Protein AF-A0A2C1LQI7-F1 (afdb_monomer)

Organism: Bacillus cereus (NCBI:txid1396)

Solvent-accessible surface area (backbone atoms only — not comparable to full-atom values): 6821 Å² total; per-residue (Å²): 114,69,50,38,28,40,48,36,84,95,34,72,63,40,55,51,52,53,47,37,61,75,61,16,59,82,35,47,70,59,47,30,55,77,68,70,37,65,94,43,54,77,37,33,42,43,37,26,47,48,85,76,90,47,59,40,34,38,38,41,26,42,48,93,83,64,83,73,87,78,54,97,53,47,45,80,51,52,72,68,57,48,49,75,69,38,54,47,32,35,30,44,35,80,55,35,85,60,56,69,52,43,74,75,36,35,46,78,42,86,67,54,94,35,32,24,37,33,35,54,64,129

Sequence (122 aa):
MYKIYHVEKGSNVEAIVNRLINEGFRYIPLFEEEMGIVDFCIDLEVISDGIIDPNLFLIMKFVSGQKCYQNKNLKEITAEQLKNSVQKGYSVSCAGSKRMLQSIGYNINNFNEYLNEIELVS

Radius of gyration: 13.11 Å; Cα contacts (8 Å, |Δi|>4): 218; chains: 1; bounding box: 33×32×29 Å

Secondary structure (DSSP, 8-state):
-EEEEEEPTTSHHHHHHHHHHHHGGGGHHHHHHHTT-TTTEEEEEEEES-SSS--EEEEEEE-TT------TTEEEE-HHHHHHH-SEEEEETTTS-SHHHHHHTEEEEE-SSSEEEEEE--

Mean predicted aligned error: 3.66 Å

Foldseek 3Di:
DKWKWWFAPPDPLVVLLVCCLVVFPVCLVVSCVVLVNVVWWPFKKWWFLEDPPTTIMMITDTDPPPPDRDDPRIDTDDLVVVCVSHQKTKIFPPRGPCVVLVVSAWDWACDDPTITIIHHDD

Structure (mmCIF, N/CA/C/O backbone):
data_AF-A0A2C1LQI7-F1
#
_entry.id   AF-A0A2C1LQI7-F1
#
loop_
_atom_site.group_PDB
_atom_site.id
_atom_site.type_symbol
_atom_site.label_atom_id
_atom_site.label_alt_id
_atom_site.label_comp_id
_atom_site.label_asym_id
_atom_site.label_entity_id
_atom_site.label_seq_id
_atom_site.pdbx_PDB_ins_code
_atom_site.Cartn_x
_atom_site.Cartn_y
_atom_site.Cartn_z
_atom_site.occupancy
_atom_site.B_iso_or_equiv
_atom_site.auth_seq_id
_atom_site.auth_comp_id
_atom_site.auth_asym_id
_atom_site.auth_atom_id
_atom_site.pdbx_PDB_model_num
ATOM 1 N N . MET A 1 1 ? -16.636 -2.175 -2.010 1.00 78.25 1 MET A N 1
ATOM 2 C CA . MET A 1 1 ? -15.969 -2.318 -0.701 1.00 78.25 1 MET A CA 1
ATOM 3 C C . MET A 1 1 ? -14.503 -2.589 -0.983 1.00 78.25 1 MET A C 1
ATOM 5 O O . MET A 1 1 ? -14.245 -3.371 -1.892 1.00 78.25 1 MET A O 1
ATOM 9 N N . TYR A 1 2 ? -13.584 -1.896 -0.316 1.00 89.19 2 TYR A N 1
ATOM 10 C CA . TYR A 1 2 ? -12.148 -2.171 -0.419 1.00 89.19 2 TYR A CA 1
ATOM 11 C C . TYR A 1 2 ? -11.684 -2.983 0.792 1.00 89.19 2 TYR A C 1
ATOM 13 O O . TYR A 1 2 ? -12.397 -3.056 1.795 1.00 89.19 2 TYR A O 1
ATOM 21 N N . LYS A 1 3 ? -10.502 -3.583 0.685 1.00 92.25 3 LYS A N 1
ATOM 22 C CA . LYS A 1 3 ? -9.776 -4.222 1.782 1.00 92.25 3 LYS A CA 1
ATOM 23 C C . LYS A 1 3 ? -8.400 -3.590 1.914 1.00 92.25 3 LYS A C 1
ATOM 25 O O . LYS A 1 3 ? -7.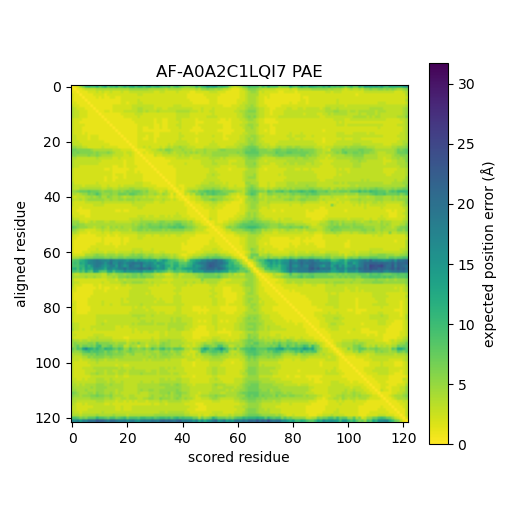830 -3.168 0.911 1.00 92.25 3 LYS A O 1
ATOM 30 N N . ILE A 1 4 ? -7.895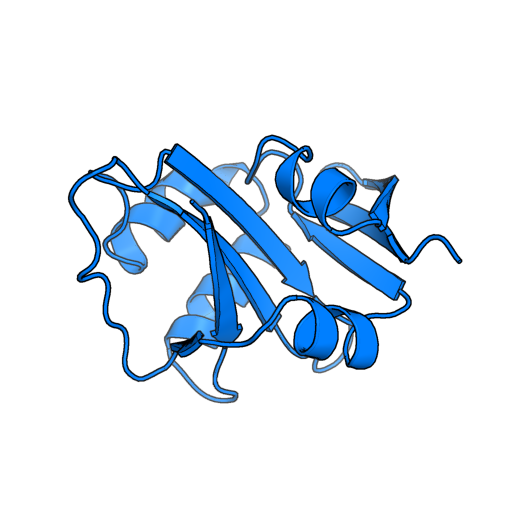 -3.527 3.140 1.00 95.12 4 ILE A N 1
ATOM 31 C CA . ILE A 1 4 ? -6.566 -3.002 3.447 1.00 95.12 4 ILE A CA 1
ATOM 32 C C . ILE A 1 4 ? -5.714 -4.168 3.923 1.00 95.12 4 ILE A C 1
ATOM 34 O O . ILE A 1 4 ? -6.152 -4.953 4.763 1.00 95.12 4 ILE A O 1
ATOM 38 N N . TYR A 1 5 ? -4.506 -4.275 3.393 1.00 96.81 5 TYR A N 1
ATOM 39 C CA . TYR A 1 5 ? -3.562 -5.321 3.735 1.00 96.81 5 TYR A CA 1
ATOM 40 C C . TYR A 1 5 ? -2.245 -4.717 4.191 1.00 96.81 5 TYR A C 1
ATOM 42 O O . TYR A 1 5 ? -1.749 -3.778 3.577 1.00 96.81 5 TYR A O 1
ATOM 50 N N . HIS A 1 6 ? -1.668 -5.298 5.234 1.00 97.75 6 HIS A N 1
ATOM 51 C CA . HIS A 1 6 ? -0.262 -5.149 5.573 1.00 97.75 6 HIS A CA 1
ATOM 52 C C . HIS A 1 6 ? 0.535 -6.276 4.911 1.00 97.75 6 HIS A C 1
ATOM 54 O O . HIS A 1 6 ? 0.118 -7.440 4.953 1.00 97.75 6 HIS A O 1
ATOM 60 N N . VAL A 1 7 ? 1.663 -5.931 4.300 1.00 98.00 7 VAL A N 1
ATOM 61 C CA . VAL A 1 7 ? 2.556 -6.879 3.629 1.00 98.00 7 VAL A CA 1
ATOM 62 C C . VAL A 1 7 ? 3.530 -7.472 4.643 1.00 98.00 7 VAL A C 1
ATOM 64 O O . VAL A 1 7 ? 4.137 -6.760 5.439 1.00 98.00 7 VAL A O 1
ATOM 67 N N . GLU A 1 8 ? 3.686 -8.791 4.630 1.00 97.56 8 GLU A N 1
ATOM 68 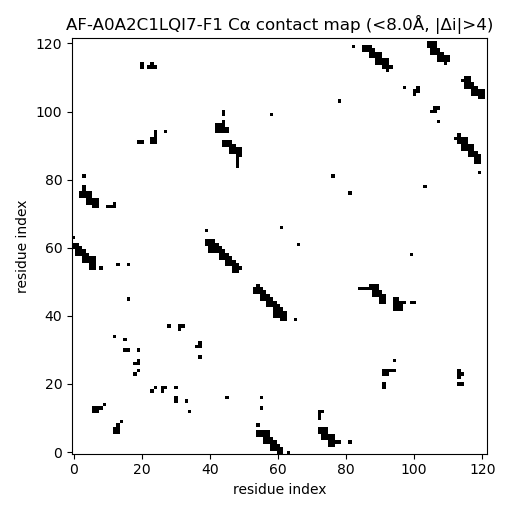C CA . GLU A 1 8 ? 4.641 -9.478 5.495 1.00 97.56 8 GLU A CA 1
ATOM 69 C C . GLU A 1 8 ? 6.093 -9.185 5.076 1.00 97.56 8 GLU A C 1
ATOM 71 O O . GLU A 1 8 ? 6.471 -9.402 3.921 1.00 97.56 8 GLU A O 1
ATOM 76 N N . LYS A 1 9 ? 6.913 -8.736 6.033 1.00 95.56 9 LYS A N 1
ATOM 77 C CA . LYS A 1 9 ? 8.358 -8.521 5.867 1.00 95.56 9 LYS A CA 1
ATOM 78 C C . LYS A 1 9 ? 9.086 -9.822 5.507 1.00 95.56 9 LYS A C 1
ATOM 80 O O . LYS A 1 9 ? 8.778 -10.887 6.036 1.00 95.56 9 LYS A O 1
ATOM 85 N N . GLY A 1 10 ? 10.077 -9.734 4.631 1.00 95.75 10 GLY A N 1
ATOM 86 C CA . GLY A 1 10 ? 10.859 -10.848 4.097 1.00 95.75 10 GLY A CA 1
ATOM 87 C C . GLY A 1 10 ? 10.107 -11.734 3.098 1.00 95.75 10 GLY A C 1
ATOM 88 O O . GLY A 1 10 ? 10.632 -12.774 2.697 1.00 95.75 10 GLY A O 1
ATOM 89 N N . SER A 1 11 ? 8.881 -11.375 2.707 1.00 96.88 11 SER A N 1
ATOM 90 C CA . SER A 1 11 ? 8.072 -12.185 1.795 1.00 96.88 11 SER A CA 1
ATOM 91 C C . SER A 1 11 ? 8.353 -11.881 0.321 1.00 96.88 11 SER A C 1
ATOM 93 O O . SER A 1 11 ? 8.843 -10.813 -0.043 1.00 96.88 11 SER A O 1
ATOM 95 N N . ASN A 1 12 ? 7.960 -12.801 -0.566 1.00 95.38 12 ASN A N 1
ATOM 96 C CA . ASN A 1 12 ? 7.986 -12.533 -2.007 1.00 95.38 12 ASN A CA 1
ATOM 97 C C . ASN A 1 12 ? 7.078 -11.346 -2.386 1.00 95.38 12 ASN A C 1
ATOM 99 O O . ASN A 1 12 ? 7.398 -10.583 -3.290 1.00 95.38 12 ASN A O 1
ATOM 103 N N . VAL A 1 13 ? 5.964 -11.159 -1.668 1.00 96.44 13 VAL A N 1
ATOM 104 C CA . VAL A 1 13 ? 5.061 -10.023 -1.895 1.00 96.44 13 VAL A CA 1
ATOM 105 C C . VAL A 1 13 ? 5.752 -8.702 -1.569 1.00 96.44 13 VAL A C 1
ATOM 107 O O . VAL A 1 13 ? 5.607 -7.748 -2.324 1.00 96.44 13 VAL A O 1
ATOM 110 N N . GLU A 1 14 ? 6.553 -8.640 -0.504 1.00 97.31 14 GLU A N 1
ATOM 111 C CA . GLU A 1 14 ? 7.356 -7.448 -0.212 1.00 97.31 14 GLU A CA 1
ATOM 112 C C . GLU A 1 14 ? 8.320 -7.126 -1.362 1.00 97.31 14 GLU A C 1
ATOM 114 O O . GLU A 1 14 ? 8.412 -5.972 -1.776 1.00 97.31 14 GLU A O 1
ATOM 119 N N . ALA A 1 15 ? 8.998 -8.132 -1.925 1.00 96.06 15 ALA A N 1
ATOM 120 C CA . ALA A 1 15 ? 9.894 -7.932 -3.065 1.00 96.06 15 ALA A CA 1
ATOM 121 C C . ALA A 1 15 ? 9.154 -7.374 -4.297 1.00 96.06 15 ALA A C 1
ATOM 123 O O . ALA A 1 15 ? 9.630 -6.422 -4.919 1.00 96.06 15 ALA A O 1
ATOM 124 N N . ILE A 1 16 ? 7.968 -7.911 -4.603 1.00 96.31 16 ILE A N 1
ATOM 125 C CA . ILE A 1 16 ? 7.099 -7.450 -5.699 1.00 96.31 16 ILE A CA 1
ATOM 126 C C . ILE A 1 16 ? 6.652 -5.994 -5.477 1.00 96.31 16 ILE A C 1
ATOM 128 O O . ILE A 1 16 ? 6.753 -5.160 -6.379 1.00 96.31 16 ILE A O 1
ATOM 132 N N . VAL A 1 17 ? 6.207 -5.651 -4.264 1.00 95.81 17 VAL A N 1
ATOM 133 C CA . VAL A 1 17 ? 5.759 -4.287 -3.929 1.00 95.81 17 VAL A CA 1
ATOM 134 C C . VAL A 1 17 ? 6.922 -3.293 -3.969 1.00 95.81 17 VAL A C 1
ATOM 136 O O . VAL A 1 17 ? 6.784 -2.210 -4.535 1.00 95.81 17 VAL A O 1
ATOM 139 N N . ASN A 1 18 ? 8.091 -3.658 -3.439 1.00 94.50 18 ASN A N 1
ATOM 140 C CA . ASN A 1 18 ? 9.290 -2.821 -3.517 1.00 94.50 18 ASN A CA 1
ATOM 141 C C . ASN A 1 18 ? 9.710 -2.562 -4.964 1.00 94.50 18 ASN A C 1
ATOM 143 O O . ASN A 1 18 ? 10.142 -1.460 -5.304 1.00 94.50 18 ASN A O 1
ATOM 147 N N . ARG A 1 19 ? 9.564 -3.559 -5.839 1.00 93.88 19 ARG A N 1
ATOM 148 C CA . ARG A 1 19 ? 9.836 -3.391 -7.263 1.00 93.88 19 ARG A CA 1
ATOM 149 C C . ARG A 1 19 ? 8.875 -2.395 -7.908 1.00 93.88 19 ARG A C 1
ATOM 151 O O . ARG A 1 19 ? 9.343 -1.502 -8.605 1.00 93.88 19 ARG A O 1
ATOM 158 N N . LEU A 1 20 ? 7.580 -2.463 -7.593 1.00 93.94 20 LEU A N 1
ATOM 159 C CA . LEU A 1 20 ? 6.602 -1.464 -8.037 1.00 93.94 20 LEU A CA 1
ATOM 160 C C . LEU A 1 20 ? 6.948 -0.048 -7.545 1.00 93.94 20 LEU A C 1
ATOM 162 O O . LEU A 1 20 ? 6.845 0.904 -8.312 1.00 93.94 20 LEU A O 1
ATOM 166 N N . ILE A 1 21 ? 7.381 0.106 -6.292 1.00 91.50 21 ILE A N 1
ATOM 167 C CA . ILE A 1 21 ? 7.783 1.410 -5.737 1.00 91.50 21 ILE A CA 1
ATOM 168 C C . ILE A 1 21 ? 8.995 1.987 -6.487 1.00 91.50 21 ILE A C 1
ATOM 170 O O . ILE A 1 21 ? 9.027 3.184 -6.764 1.00 91.50 21 ILE A O 1
ATOM 174 N N . ASN A 1 22 ? 9.970 1.144 -6.838 1.00 90.12 22 ASN A N 1
ATOM 175 C CA . ASN A 1 22 ? 11.205 1.568 -7.505 1.00 90.12 22 ASN A CA 1
ATOM 176 C C . ASN A 1 22 ? 11.040 1.800 -9.015 1.00 90.12 22 ASN A C 1
ATOM 178 O O . ASN A 1 22 ? 11.636 2.724 -9.563 1.00 90.12 22 ASN A O 1
ATOM 182 N N . GLU A 1 23 ? 10.264 0.957 -9.698 1.00 89.81 23 GLU A N 1
ATOM 183 C CA . GLU A 1 23 ? 10.045 1.041 -11.150 1.00 89.81 23 GLU A CA 1
ATOM 184 C C . GLU A 1 23 ? 8.852 1.941 -11.523 1.00 89.81 23 GLU A C 1
ATOM 186 O O . GLU A 1 23 ? 8.721 2.381 -12.670 1.00 89.81 23 GLU A O 1
ATOM 191 N N . GLY A 1 24 ? 7.986 2.243 -10.552 1.00 86.94 24 GLY A N 1
ATOM 192 C CA . GLY A 1 24 ? 6.839 3.123 -10.705 1.00 86.94 24 GLY A CA 1
ATOM 193 C C . GLY A 1 24 ? 5.737 2.548 -11.596 1.00 86.94 24 GLY A C 1
ATOM 194 O O . GLY A 1 24 ? 5.614 1.342 -11.807 1.00 86.94 24 GLY A O 1
ATOM 195 N N . PHE A 1 25 ? 4.913 3.439 -12.153 1.00 85.88 25 PHE A N 1
ATOM 196 C CA . PHE A 1 25 ? 3.669 3.073 -12.842 1.00 85.88 25 PHE A CA 1
ATOM 197 C C . PHE A 1 25 ? 3.842 2.112 -14.031 1.00 85.88 25 PHE A C 1
ATOM 199 O O . PHE A 1 25 ? 2.900 1.423 -14.412 1.00 85.88 25 PHE A O 1
ATOM 206 N N . ARG A 1 26 ? 5.038 2.045 -14.632 1.00 88.38 26 ARG A N 1
ATOM 207 C CA . ARG A 1 26 ? 5.325 1.131 -15.750 1.00 88.38 26 ARG A CA 1
ATOM 208 C C . ARG A 1 26 ? 5.271 -0.338 -15.331 1.00 88.38 26 ARG A C 1
ATOM 210 O O . ARG A 1 26 ? 5.020 -1.187 -16.178 1.00 88.38 26 ARG A O 1
ATOM 217 N N . TYR A 1 27 ? 5.487 -0.617 -14.047 1.00 92.62 27 TYR A N 1
ATOM 218 C CA . TYR A 1 27 ? 5.480 -1.964 -13.488 1.00 92.62 27 TYR A CA 1
ATOM 219 C C . TYR A 1 27 ? 4.082 -2.437 -13.065 1.00 92.62 27 TYR A C 1
ATOM 221 O O . TYR A 1 27 ? 3.919 -3.610 -12.754 1.00 92.62 27 TYR A O 1
ATOM 229 N N . ILE A 1 28 ? 3.060 -1.567 -13.078 1.00 91.00 28 ILE A N 1
ATOM 230 C CA . ILE A 1 28 ? 1.707 -1.910 -12.602 1.00 91.00 28 ILE A CA 1
ATOM 231 C C . ILE A 1 28 ? 1.141 -3.169 -13.284 1.00 91.00 28 ILE A C 1
ATOM 233 O O . ILE A 1 28 ? 0.703 -4.051 -12.551 1.00 91.00 28 ILE A O 1
ATOM 237 N N . PRO A 1 29 ? 1.191 -3.332 -14.625 1.00 91.25 29 PRO A N 1
ATOM 238 C CA . PRO A 1 29 ? 0.620 -4.524 -15.254 1.00 91.25 29 PRO A CA 1
ATOM 239 C C . PRO A 1 29 ? 1.273 -5.825 -14.769 1.00 91.25 29 PRO A C 1
ATOM 241 O O . PRO A 1 29 ? 0.583 -6.774 -14.410 1.00 91.25 29 PRO A O 1
ATOM 244 N N . LEU A 1 30 ? 2.608 -5.846 -14.685 1.00 94.75 30 LEU A N 1
ATOM 245 C CA . LEU A 1 30 ? 3.345 -7.019 -14.215 1.00 94.75 30 LEU A CA 1
ATOM 246 C C . LEU A 1 30 ? 3.130 -7.255 -12.713 1.00 94.75 30 LEU A C 1
ATOM 248 O O . LEU A 1 30 ? 2.980 -8.395 -12.288 1.00 94.75 30 LEU A O 1
ATOM 252 N N . PHE A 1 31 ? 3.049 -6.190 -11.914 1.00 94.94 31 PHE A N 1
ATOM 253 C CA . PHE A 1 31 ? 2.689 -6.276 -10.500 1.00 94.94 31 PHE A CA 1
ATOM 254 C C . PHE A 1 31 ? 1.327 -6.953 -10.305 1.00 94.94 31 PHE A C 1
ATOM 256 O O . PHE A 1 31 ? 1.194 -7.837 -9.461 1.00 94.94 31 PHE A O 1
ATOM 263 N N . GLU A 1 32 ? 0.308 -6.554 -11.069 1.00 93.00 32 GLU A N 1
ATOM 264 C CA . GLU A 1 32 ? -1.033 -7.128 -10.948 1.00 93.00 32 GLU A CA 1
ATOM 265 C C . GLU A 1 32 ? -1.059 -8.610 -11.347 1.00 93.00 32 GLU A C 1
ATOM 267 O O . GLU A 1 32 ? -1.756 -9.399 -10.701 1.00 93.00 32 GLU A O 1
ATOM 272 N N . GLU A 1 33 ? -0.274 -9.000 -12.357 1.00 94.38 33 GLU A N 1
ATOM 273 C CA . GLU A 1 33 ? -0.069 -10.398 -12.758 1.00 94.38 33 GLU A CA 1
ATOM 274 C C . GLU A 1 33 ? 0.620 -11.211 -11.654 1.00 94.38 33 GLU A C 1
ATOM 276 O O . GLU A 1 33 ? 0.116 -12.262 -11.256 1.00 94.38 33 GLU A O 1
ATOM 281 N N . GLU A 1 34 ? 1.730 -10.711 -11.103 1.00 95.31 34 GLU A N 1
ATOM 282 C CA . GLU A 1 34 ? 2.489 -11.373 -10.033 1.00 95.31 34 GLU A CA 1
ATOM 283 C C . GLU A 1 34 ? 1.682 -11.507 -8.735 1.00 95.31 34 GLU A C 1
ATOM 285 O O . GLU A 1 34 ? 1.814 -12.492 -8.005 1.00 95.31 34 GLU A O 1
ATOM 290 N N . MET A 1 35 ? 0.813 -10.533 -8.458 1.00 93.94 35 MET A N 1
ATOM 291 C CA . MET A 1 35 ? -0.122 -10.565 -7.334 1.00 93.94 35 MET A CA 1
ATOM 292 C C . MET A 1 35 ? -1.366 -11.416 -7.619 1.00 93.94 35 MET A C 1
ATOM 294 O O . MET A 1 35 ? -2.117 -11.721 -6.692 1.00 93.94 35 MET A O 1
ATOM 298 N N . GLY A 1 36 ? -1.595 -11.812 -8.874 1.00 91.56 36 GLY A N 1
ATOM 299 C CA . GLY A 1 36 ? -2.766 -12.576 -9.291 1.00 91.56 36 GLY A CA 1
ATOM 300 C C . GLY A 1 36 ? -4.076 -11.811 -9.100 1.00 91.56 36 GLY A C 1
ATOM 301 O O . GLY A 1 36 ? -5.062 -12.414 -8.685 1.00 91.56 36 GLY A O 1
ATOM 302 N N . ILE A 1 37 ? -4.079 -10.493 -9.346 1.00 90.94 37 ILE A N 1
ATOM 303 C CA . ILE A 1 37 ? -5.232 -9.601 -9.116 1.00 90.94 37 ILE A CA 1
ATOM 304 C C . ILE A 1 37 ? -5.810 -8.949 -10.383 1.00 90.94 37 ILE A C 1
ATOM 306 O O . ILE A 1 37 ? -6.829 -8.265 -10.283 1.00 90.94 37 ILE A O 1
ATOM 310 N N . VAL A 1 38 ? -5.211 -9.190 -11.557 1.00 88.56 38 VAL A N 1
ATOM 311 C CA . VAL A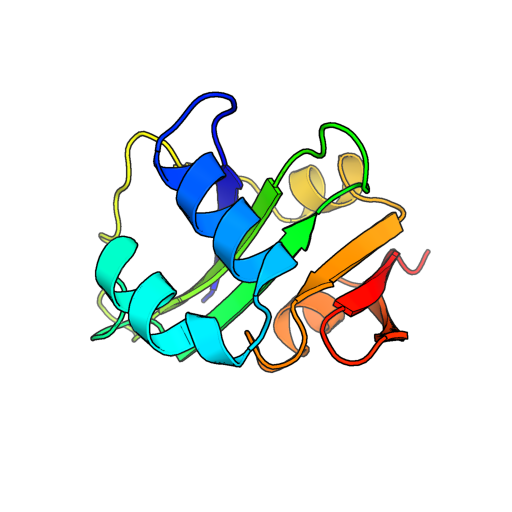 1 38 ? -5.572 -8.568 -12.854 1.00 88.56 38 VAL A CA 1
ATOM 312 C C . VAL A 1 38 ? -7.075 -8.614 -13.147 1.00 88.56 38 VAL A C 1
ATOM 314 O O . VAL A 1 38 ? -7.679 -7.606 -13.499 1.00 88.56 38 VAL A O 1
ATOM 317 N N . ASP A 1 39 ? -7.711 -9.773 -12.968 1.00 84.31 39 ASP A N 1
ATOM 318 C CA . ASP A 1 39 ? -9.086 -9.986 -13.442 1.00 84.31 39 ASP A CA 1
ATOM 319 C C . ASP A 1 39 ? -10.168 -9.391 -12.529 1.00 84.31 39 ASP A C 1
ATOM 321 O O . ASP A 1 39 ? -11.355 -9.393 -12.872 1.00 84.31 39 ASP A O 1
ATOM 325 N N . PHE A 1 40 ? -9.804 -8.937 -11.328 1.00 85.38 40 PHE A N 1
ATOM 326 C CA . PHE A 1 40 ? -10.794 -8.573 -10.314 1.00 85.38 40 PHE A CA 1
ATOM 327 C C . PHE A 1 40 ? -10.435 -7.365 -9.448 1.00 85.38 40 PHE A C 1
ATOM 329 O O . PHE A 1 40 ? -11.308 -6.910 -8.698 1.00 85.38 40 PHE A O 1
ATOM 336 N N . CYS A 1 41 ? -9.217 -6.821 -9.537 1.00 88.56 41 CYS A N 1
ATOM 337 C CA . CYS A 1 41 ? -8.869 -5.541 -8.927 1.00 88.56 41 CYS A CA 1
ATOM 338 C C . CYS A 1 41 ? -9.409 -4.385 -9.780 1.00 88.56 41 CYS A C 1
ATOM 340 O O . CYS A 1 41 ? -9.110 -4.262 -10.958 1.00 88.56 41 CYS A O 1
ATOM 342 N N . ILE A 1 42 ? -10.246 -3.543 -9.180 1.00 89.06 42 ILE A N 1
ATOM 343 C CA . ILE A 1 42 ? -10.802 -2.334 -9.805 1.00 89.06 42 ILE A CA 1
ATOM 344 C C . ILE A 1 42 ? -9.917 -1.119 -9.520 1.00 89.06 42 ILE A C 1
ATOM 346 O O . ILE A 1 42 ? -9.899 -0.170 -10.299 1.00 89.06 42 ILE A O 1
ATOM 350 N N . ASP A 1 43 ? -9.294 -1.093 -8.346 1.00 91.06 43 ASP A N 1
ATOM 351 C CA . ASP A 1 43 ? -8.528 0.049 -7.857 1.00 91.06 43 ASP A CA 1
ATOM 352 C C . ASP A 1 43 ? -7.515 -0.447 -6.821 1.00 91.06 43 ASP A C 1
ATOM 354 O O . ASP A 1 43 ? -7.862 -1.294 -5.985 1.00 91.06 43 ASP A O 1
ATOM 358 N N . LEU A 1 44 ? -6.297 0.091 -6.858 1.00 93.25 44 LEU A N 1
ATOM 359 C CA . LEU A 1 44 ? -5.167 -0.340 -6.041 1.00 93.25 44 LEU A CA 1
ATOM 360 C C . LEU A 1 44 ? -4.410 0.873 -5.499 1.00 93.25 44 LEU A C 1
ATOM 362 O O . LEU A 1 44 ? -3.846 1.641 -6.254 1.00 93.25 44 LEU A O 1
ATOM 366 N N . GLU A 1 45 ? -4.284 1.008 -4.187 1.00 95.00 45 GLU A N 1
ATOM 367 C CA . GLU A 1 45 ? -3.307 1.932 -3.602 1.00 95.00 45 GLU A CA 1
ATOM 368 C C . GLU A 1 45 ? -2.172 1.125 -2.990 1.00 95.00 45 GLU A C 1
ATOM 370 O O . GLU A 1 45 ? -2.418 0.166 -2.257 1.00 95.00 45 GLU A O 1
ATOM 375 N N . VAL A 1 46 ? -0.936 1.536 -3.259 1.00 96.06 46 VAL A N 1
ATOM 376 C CA . VAL A 1 46 ? 0.267 0.970 -2.642 1.00 96.06 46 VAL A CA 1
ATOM 377 C C . VAL A 1 46 ? 0.891 2.034 -1.769 1.00 96.06 46 VAL A C 1
ATOM 379 O O . VAL A 1 46 ? 1.144 3.135 -2.251 1.00 96.06 46 VAL A O 1
ATOM 382 N N . ILE A 1 47 ? 1.112 1.709 -0.498 1.00 96.56 47 ILE A N 1
ATOM 383 C CA . ILE A 1 47 ? 1.535 2.644 0.541 1.00 96.56 47 ILE A CA 1
ATOM 384 C C . ILE A 1 47 ? 2.806 2.130 1.208 1.00 96.56 47 ILE A C 1
ATOM 386 O O . ILE A 1 47 ? 2.929 0.943 1.504 1.00 96.56 47 ILE A O 1
ATOM 390 N N . SER A 1 48 ? 3.705 3.057 1.501 1.00 96.38 48 SER A N 1
ATOM 391 C CA . SER A 1 48 ? 4.898 2.868 2.313 1.00 96.38 48 SER A CA 1
ATOM 392 C C . SER A 1 48 ? 4.858 3.850 3.484 1.00 96.38 48 SER A C 1
ATOM 394 O O . SER A 1 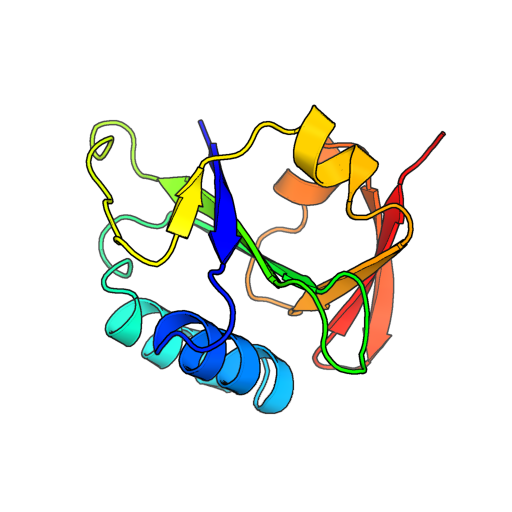48 ? 4.596 5.033 3.267 1.00 96.38 48 SER A O 1
ATOM 396 N N . ASP A 1 49 ? 5.118 3.408 4.714 1.00 95.69 49 ASP A N 1
ATOM 397 C CA . ASP A 1 49 ? 5.184 4.307 5.885 1.00 95.69 49 ASP A CA 1
ATOM 398 C C . ASP A 1 49 ? 6.510 5.088 5.997 1.00 95.69 49 ASP A C 1
ATOM 400 O O . ASP A 1 49 ? 6.668 5.951 6.858 1.00 95.69 49 ASP A O 1
ATOM 404 N N . GLY A 1 50 ? 7.455 4.826 5.093 1.00 93.06 50 GLY A N 1
ATOM 405 C CA . GLY A 1 50 ? 8.763 5.470 5.057 1.00 93.06 50 GLY A CA 1
ATOM 406 C C . GLY A 1 50 ? 9.527 5.192 3.762 1.00 93.06 50 GLY A C 1
ATOM 407 O O . GLY A 1 50 ? 8.949 4.778 2.761 1.00 93.06 50 GLY A O 1
ATOM 408 N N . ILE A 1 51 ? 10.840 5.439 3.775 1.00 85.88 51 ILE A N 1
ATOM 409 C CA . ILE A 1 51 ? 11.749 5.131 2.649 1.00 85.88 51 ILE A CA 1
ATOM 410 C C . ILE A 1 51 ? 12.717 3.999 3.014 1.00 85.88 51 ILE A C 1
ATOM 412 O O . ILE A 1 51 ? 13.001 3.135 2.191 1.00 85.88 51 ILE A O 1
ATOM 416 N N . ILE A 1 52 ? 13.243 4.008 4.241 1.00 86.56 52 ILE A N 1
ATOM 417 C CA . ILE A 1 52 ? 14.243 3.044 4.709 1.00 86.56 52 ILE A CA 1
ATOM 418 C C . ILE A 1 52 ? 13.525 1.950 5.496 1.00 86.56 52 ILE A C 1
ATOM 420 O O . ILE A 1 52 ? 12.873 2.259 6.487 1.00 86.56 52 ILE A O 1
ATOM 424 N N . ASP A 1 53 ? 13.665 0.700 5.047 1.00 88.38 53 ASP A N 1
ATOM 425 C CA . ASP A 1 53 ? 13.021 -0.489 5.630 1.00 88.38 53 ASP A CA 1
ATOM 426 C C . ASP A 1 53 ? 11.518 -0.300 5.960 1.00 88.38 53 ASP A C 1
ATOM 428 O O . ASP A 1 53 ? 11.067 -0.609 7.067 1.00 88.38 53 ASP A O 1
ATOM 432 N N . PRO A 1 54 ? 10.704 0.212 5.019 1.00 94.31 54 PRO A N 1
ATOM 433 C CA . PRO A 1 54 ? 9.346 0.636 5.330 1.00 94.31 54 PRO A CA 1
ATOM 434 C C . PRO A 1 54 ? 8.385 -0.533 5.532 1.00 94.31 54 PRO A C 1
ATOM 436 O O . PRO A 1 54 ? 8.512 -1.579 4.890 1.00 94.31 54 PRO A O 1
ATOM 439 N N . ASN A 1 55 ? 7.368 -0.343 6.366 1.00 97.38 55 ASN A N 1
ATOM 440 C CA . ASN A 1 55 ? 6.188 -1.195 6.316 1.00 97.38 55 ASN A CA 1
ATOM 441 C C . ASN A 1 55 ? 5.371 -0.852 5.069 1.00 97.38 55 ASN A C 1
ATOM 443 O O . ASN A 1 55 ? 5.156 0.319 4.739 1.00 97.38 55 ASN A O 1
ATOM 447 N N . LEU A 1 56 ? 4.902 -1.895 4.387 1.00 98.06 56 LEU A N 1
ATOM 448 C CA . LEU A 1 56 ? 4.182 -1.770 3.127 1.00 98.06 56 LEU A CA 1
ATOM 449 C C . LEU A 1 56 ? 2.722 -2.169 3.308 1.00 98.06 56 LEU A C 1
ATOM 451 O O . LEU A 1 56 ? 2.396 -3.150 3.986 1.00 98.06 56 LEU A O 1
ATOM 455 N N . PHE A 1 57 ? 1.837 -1.416 2.664 1.00 97.69 57 PHE A N 1
ATOM 456 C CA . PHE A 1 57 ? 0.400 -1.627 2.734 1.00 97.69 57 PHE A CA 1
ATOM 457 C C . PHE A 1 57 ? -0.233 -1.535 1.353 1.00 97.69 57 PHE A C 1
ATOM 459 O O . PHE A 1 57 ? 0.226 -0.794 0.486 1.00 97.69 57 PHE A O 1
ATOM 466 N N . LEU A 1 58 ? -1.322 -2.273 1.167 1.00 96.19 58 LEU A N 1
ATOM 467 C CA . LEU A 1 58 ? -2.101 -2.287 -0.064 1.00 96.19 58 LEU A CA 1
ATOM 468 C C . LEU A 1 58 ? -3.563 -2.003 0.270 1.00 96.19 58 LEU A C 1
ATOM 470 O O . LEU A 1 58 ? -4.124 -2.637 1.162 1.00 96.19 58 LEU A O 1
ATOM 474 N N . ILE A 1 59 ? -4.203 -1.095 -0.460 1.00 94.75 59 ILE A N 1
ATOM 475 C CA . ILE A 1 59 ? -5.657 -0.928 -0.435 1.00 94.75 59 ILE A CA 1
ATOM 476 C C . ILE A 1 59 ? -6.184 -1.428 -1.768 1.00 94.75 59 ILE A C 1
ATOM 478 O O . ILE A 1 59 ? -5.872 -0.859 -2.805 1.00 94.75 59 ILE A O 1
ATOM 482 N N . MET A 1 60 ? -6.994 -2.479 -1.748 1.00 92.50 60 MET A N 1
ATOM 483 C CA . MET A 1 60 ? -7.516 -3.095 -2.964 1.00 92.50 60 MET A CA 1
ATOM 484 C C . MET A 1 60 ? -9.034 -3.031 -2.983 1.00 92.50 60 MET A C 1
ATOM 486 O O . MET A 1 60 ? -9.706 -3.453 -2.035 1.00 92.50 60 MET A O 1
ATOM 490 N N . LYS A 1 61 ? -9.593 -2.541 -4.084 1.00 90.94 61 LYS A N 1
ATOM 491 C CA . LYS A 1 61 ? -11.026 -2.591 -4.359 1.00 90.94 61 LYS A CA 1
ATOM 492 C C . LYS A 1 61 ? -11.294 -3.670 -5.388 1.00 90.94 61 LYS A C 1
ATOM 494 O O . LYS A 1 61 ? -10.725 -3.641 -6.467 1.00 90.94 61 LYS A O 1
ATOM 499 N N . PHE A 1 62 ? -12.221 -4.568 -5.083 1.00 87.69 62 PHE A N 1
ATOM 500 C CA . PHE A 1 62 ? -12.523 -5.703 -5.952 1.00 87.69 62 PHE A CA 1
ATOM 501 C C . PHE A 1 62 ? -13.895 -5.595 -6.616 1.00 87.69 62 PHE A C 1
ATOM 503 O O . PHE A 1 62 ? -14.800 -4.924 -6.099 1.00 87.69 62 PHE A O 1
ATOM 510 N N . VAL A 1 63 ? -14.068 -6.308 -7.733 1.00 84.69 63 VAL A N 1
ATOM 511 C CA . VAL A 1 63 ? -15.382 -6.545 -8.344 1.00 84.69 63 VAL A CA 1
ATOM 512 C C . VAL A 1 63 ? -16.309 -7.215 -7.327 1.00 84.69 63 VAL A C 1
ATOM 514 O O . VAL A 1 63 ? -15.953 -8.180 -6.649 1.00 84.69 63 VAL A O 1
ATOM 517 N N . SER A 1 64 ? -17.521 -6.673 -7.194 1.00 66.25 64 SER A N 1
ATOM 518 C CA . SER A 1 64 ? -18.560 -7.178 -6.292 1.00 66.25 64 SER A CA 1
ATOM 519 C C . SER A 1 64 ? -18.842 -8.661 -6.584 1.00 66.25 64 SER A C 1
ATOM 521 O O . SER A 1 64 ? -19.413 -8.986 -7.619 1.00 66.25 64 SER A O 1
ATOM 523 N N . GLY A 1 65 ? -18.431 -9.547 -5.671 1.00 60.22 65 GLY A N 1
ATOM 524 C CA . GLY A 1 65 ? -18.559 -11.007 -5.793 1.00 60.22 65 GLY A CA 1
ATOM 525 C C . GLY A 1 65 ? -17.252 -11.752 -5.505 1.00 60.22 65 GLY A C 1
ATOM 526 O O . GLY A 1 65 ? -17.277 -12.840 -4.939 1.00 60.22 65 GLY A O 1
ATOM 527 N N . GLN A 1 66 ? -16.108 -11.118 -5.767 1.00 63.16 66 GLN A N 1
ATOM 528 C CA . GLN A 1 66 ? -14.772 -11.675 -5.542 1.00 63.16 66 GLN A CA 1
ATOM 529 C C . GLN A 1 66 ? -14.284 -11.338 -4.121 1.00 63.16 66 GLN A C 1
ATOM 531 O O . GLN A 1 66 ? -13.406 -10.507 -3.911 1.00 63.16 66 GLN A O 1
ATOM 536 N N . LYS A 1 67 ? -14.907 -11.945 -3.100 1.00 58.84 67 LYS A N 1
ATOM 537 C CA . LYS A 1 67 ? -14.513 -11.772 -1.680 1.00 58.84 67 LYS A CA 1
ATOM 538 C C . LYS A 1 67 ? -13.314 -12.638 -1.263 1.00 58.84 67 LYS A C 1
ATOM 540 O O . LYS A 1 67 ? -12.886 -12.558 -0.112 1.00 58.84 67 LYS A O 1
ATOM 545 N N . CYS A 1 68 ? -12.805 -13.469 -2.170 1.00 65.56 68 CYS A N 1
ATOM 546 C CA . CYS A 1 68 ? -11.959 -14.615 -1.847 1.00 65.56 68 CYS A CA 1
ATOM 547 C C . CYS A 1 68 ? -10.476 -14.429 -2.180 1.00 65.56 68 CYS A C 1
ATOM 549 O O . CYS A 1 68 ? -9.743 -15.410 -2.099 1.00 65.56 68 CYS A O 1
ATOM 551 N N . TYR A 1 69 ? -10.016 -13.220 -2.531 1.00 83.81 69 TYR A N 1
ATOM 552 C CA . TYR A 1 69 ? -8.578 -13.002 -2.690 1.00 83.81 69 TYR A CA 1
ATOM 553 C C . TYR A 1 69 ? -7.867 -13.309 -1.368 1.00 83.81 69 TYR A C 1
ATOM 555 O O . TYR A 1 69 ? -8.157 -12.702 -0.334 1.00 83.81 69 TYR A O 1
ATOM 563 N N . GLN A 1 70 ? -6.982 -14.299 -1.412 1.00 85.19 70 GLN A N 1
ATOM 564 C CA . GLN A 1 70 ? -6.199 -14.764 -0.282 1.00 85.19 70 GLN A CA 1
ATOM 565 C C . GLN A 1 70 ? -4.747 -14.858 -0.716 1.00 85.19 70 GLN A C 1
ATOM 567 O O . GLN A 1 70 ? -4.409 -15.542 -1.678 1.00 85.19 70 GLN A O 1
ATOM 572 N N . ASN A 1 71 ? -3.884 -14.197 0.041 1.00 91.56 71 ASN A N 1
ATOM 573 C CA . ASN A 1 71 ? -2.449 -14.316 -0.091 1.00 91.56 71 ASN A CA 1
ATOM 574 C C . ASN A 1 71 ? -1.883 -14.440 1.321 1.00 91.56 71 ASN A C 1
ATOM 576 O O . ASN A 1 71 ? -2.130 -13.581 2.163 1.00 91.56 71 ASN A O 1
ATOM 580 N N . LYS A 1 72 ? -1.155 -15.525 1.597 1.00 94.25 72 LYS A N 1
ATOM 581 C CA . LYS A 1 72 ? -0.634 -15.822 2.942 1.00 94.25 72 LYS A CA 1
ATOM 582 C C . LYS A 1 72 ? 0.320 -14.748 3.477 1.00 94.25 72 LYS A C 1
ATOM 584 O O . LYS A 1 72 ? 0.474 -14.645 4.684 1.00 94.25 72 LYS A O 1
ATOM 589 N N . ASN A 1 73 ? 0.930 -13.967 2.583 1.00 97.06 73 ASN A N 1
ATOM 590 C CA . ASN A 1 73 ? 1.860 -12.890 2.912 1.00 97.06 73 ASN A CA 1
ATOM 591 C C . ASN A 1 73 ? 1.169 -11.515 3.003 1.00 97.06 73 ASN A C 1
ATOM 593 O O . ASN A 1 73 ? 1.838 -10.491 3.132 1.00 97.06 73 ASN A O 1
ATOM 597 N N . LEU A 1 74 ? -0.167 -11.483 2.926 1.00 96.19 74 LEU A N 1
ATOM 598 C CA . LEU A 1 74 ? -0.990 -10.299 3.143 1.00 96.19 74 LEU A CA 1
ATOM 599 C C . LEU A 1 74 ? -1.886 -10.501 4.361 1.00 96.19 74 LEU A C 1
ATOM 601 O O . LEU A 1 74 ? -2.753 -11.374 4.389 1.00 96.19 74 LEU A O 1
ATOM 605 N N . LYS A 1 75 ? -1.717 -9.641 5.362 1.00 96.44 75 LYS A N 1
ATOM 606 C CA . LYS A 1 75 ? -2.571 -9.615 6.547 1.00 96.44 75 LYS A CA 1
ATOM 607 C C . LYS A 1 75 ? -3.614 -8.518 6.394 1.00 96.44 75 LYS A C 1
ATOM 609 O O . LYS A 1 75 ? -3.254 -7.348 6.331 1.00 96.44 75 LYS A O 1
ATOM 614 N N . GLU A 1 76 ? -4.893 -8.882 6.355 1.00 95.69 76 GLU A N 1
ATOM 615 C CA . GLU A 1 76 ? -5.985 -7.900 6.338 1.00 95.69 76 GLU A CA 1
ATOM 616 C C . GLU A 1 76 ? -5.973 -7.076 7.640 1.00 95.69 76 GLU A C 1
ATOM 618 O O . GLU A 1 76 ? -5.829 -7.631 8.734 1.00 95.69 76 GLU A O 1
ATOM 623 N N . ILE A 1 77 ? -6.091 -5.753 7.516 1.00 96.31 77 ILE A N 1
ATOM 624 C CA . ILE A 1 77 ? -6.117 -4.794 8.628 1.00 96.31 77 ILE A CA 1
ATOM 625 C C . ILE A 1 77 ? -7.287 -3.817 8.480 1.00 96.31 77 ILE A C 1
ATOM 627 O O . ILE A 1 77 ? -7.858 -3.660 7.398 1.00 96.31 77 ILE A O 1
ATOM 631 N N . THR A 1 78 ? -7.647 -3.135 9.567 1.00 96.19 78 THR A N 1
ATOM 632 C CA . THR A 1 78 ? -8.672 -2.082 9.538 1.00 96.19 78 THR A CA 1
ATOM 633 C C . THR A 1 78 ? -8.098 -0.735 9.102 1.00 96.19 78 THR A C 1
ATOM 635 O O . THR A 1 78 ? -6.886 -0.506 9.121 1.00 96.19 78 THR A O 1
ATOM 638 N N . ALA A 1 79 ? -8.987 0.196 8.750 1.00 95.56 79 ALA A N 1
ATOM 639 C CA . ALA A 1 79 ? -8.598 1.573 8.477 1.00 95.56 79 ALA A CA 1
ATOM 640 C C . ALA A 1 79 ? -7.999 2.256 9.719 1.00 95.56 79 ALA A C 1
ATOM 642 O O . ALA A 1 79 ? -7.033 2.997 9.569 1.00 95.56 79 ALA A O 1
ATOM 643 N N . GLU A 1 80 ? -8.498 1.996 10.939 1.00 96.19 80 GLU A N 1
ATOM 644 C CA . GLU A 1 80 ? -7.860 2.538 12.151 1.00 96.19 80 GLU A CA 1
ATOM 645 C C . GLU A 1 80 ? -6.442 1.996 12.349 1.00 96.19 80 GLU A C 1
ATOM 647 O O . GLU A 1 80 ? -5.551 2.752 12.728 1.00 96.19 80 GLU A O 1
ATOM 652 N N . GLN A 1 81 ? -6.208 0.711 12.067 1.00 97.31 81 GLN A N 1
ATOM 653 C CA . GLN A 1 81 ? -4.865 0.134 12.155 1.00 97.31 81 GLN A CA 1
ATOM 654 C C . GLN A 1 81 ? -3.911 0.795 11.158 1.00 97.31 81 GLN A C 1
ATOM 656 O O . GLN A 1 81 ? -2.811 1.171 11.551 1.00 97.31 81 GLN A O 1
ATOM 661 N N . LEU A 1 82 ? -4.350 1.012 9.912 1.00 97.06 82 LEU A N 1
ATOM 662 C CA . LEU A 1 82 ? -3.556 1.739 8.918 1.00 97.06 82 LEU A CA 1
ATOM 663 C C . LEU A 1 82 ? -3.219 3.156 9.399 1.00 97.06 82 LEU A C 1
ATOM 665 O O . LEU A 1 82 ? -2.058 3.544 9.357 1.00 97.06 82 LEU A O 1
ATOM 669 N N . LYS A 1 83 ? -4.206 3.905 9.906 1.00 95.88 83 LYS A N 1
ATOM 670 C CA . LYS A 1 83 ? -3.999 5.269 10.424 1.00 95.88 83 LYS A CA 1
ATOM 671 C C . LYS A 1 83 ? -2.986 5.306 11.561 1.00 95.88 83 LYS A C 1
ATOM 673 O O . LYS A 1 83 ? -2.114 6.165 11.577 1.00 95.88 83 LYS A O 1
ATOM 678 N N . ASN A 1 84 ? -3.076 4.365 12.497 1.00 95.19 84 ASN A N 1
ATOM 679 C CA . ASN A 1 84 ? -2.143 4.285 13.619 1.00 95.19 84 ASN A CA 1
ATOM 680 C C . ASN A 1 84 ? -0.714 3.954 13.165 1.00 95.19 84 ASN A C 1
ATOM 682 O O . ASN A 1 84 ? 0.236 4.403 13.799 1.00 95.19 84 ASN A O 1
ATOM 686 N N . SER A 1 85 ? -0.562 3.190 12.080 1.00 95.19 85 SER A N 1
ATOM 687 C CA . SER A 1 85 ? 0.742 2.847 11.507 1.00 95.19 85 SER A CA 1
ATOM 688 C C . SER A 1 85 ? 1.312 3.937 10.599 1.00 95.19 85 SER A C 1
ATOM 690 O O . SER A 1 85 ? 2.518 4.147 10.593 1.00 95.19 85 SER A O 1
ATOM 692 N N . VAL A 1 86 ? 0.467 4.642 9.844 1.00 96.38 86 VAL A N 1
ATOM 693 C CA . VAL A 1 86 ? 0.888 5.569 8.788 1.00 96.38 86 VAL A CA 1
ATOM 694 C C . VAL A 1 86 ? 0.304 6.948 9.062 1.00 96.38 86 VAL A C 1
ATOM 696 O O . VAL A 1 86 ? -0.765 7.297 8.570 1.00 96.38 86 VAL A O 1
ATOM 699 N N . GLN A 1 87 ? 1.004 7.754 9.855 1.00 95.62 87 GLN A N 1
ATOM 700 C CA . GLN A 1 87 ? 0.656 9.172 10.029 1.00 95.62 87 GLN A CA 1
ATOM 701 C C . GLN A 1 87 ? 1.116 9.999 8.824 1.00 95.62 87 GLN A C 1
ATOM 703 O O . GLN A 1 87 ? 0.402 10.878 8.347 1.00 95.62 87 GLN A O 1
ATOM 708 N N . LYS A 1 88 ? 2.292 9.656 8.297 1.00 96.31 88 LYS A N 1
ATOM 709 C CA . LYS A 1 88 ? 2.894 10.220 7.096 1.00 96.31 88 LYS A CA 1
ATOM 710 C C . LYS A 1 88 ? 3.604 9.101 6.336 1.00 96.31 88 LYS A C 1
ATOM 712 O O . LYS A 1 88 ? 4.121 8.184 6.966 1.00 96.31 88 LYS A O 1
ATOM 717 N N . GLY A 1 89 ? 3.613 9.159 5.011 1.00 96.12 89 GLY A N 1
ATOM 718 C CA . GLY A 1 89 ? 4.226 8.126 4.182 1.00 96.12 89 GLY A CA 1
ATOM 719 C C . GLY A 1 89 ? 4.204 8.476 2.701 1.00 96.12 89 GLY A C 1
ATOM 720 O O . GLY A 1 89 ? 4.063 9.640 2.324 1.00 96.12 89 GLY A O 1
ATOM 721 N N . TYR A 1 90 ? 4.304 7.454 1.860 1.00 95.88 90 TYR A N 1
ATOM 722 C CA . TYR A 1 90 ? 4.308 7.583 0.408 1.00 95.88 90 TYR A CA 1
ATOM 723 C C . TYR A 1 90 ? 3.298 6.635 -0.224 1.00 95.88 90 TYR A C 1
ATOM 725 O O . TYR A 1 90 ? 3.063 5.543 0.286 1.00 95.88 90 TYR A O 1
ATOM 733 N N . SER A 1 91 ? 2.729 7.037 -1.357 1.00 95.25 91 SER A N 1
ATOM 734 C CA . SER A 1 91 ? 1.907 6.176 -2.206 1.00 95.25 91 SER A CA 1
ATOM 735 C C . SER A 1 91 ? 2.402 6.175 -3.646 1.00 95.25 91 SER A C 1
ATOM 737 O O . SER A 1 91 ? 2.877 7.201 -4.136 1.00 95.25 91 SER A O 1
ATOM 739 N N . VAL A 1 92 ? 2.280 5.041 -4.335 1.00 93.62 92 VAL A N 1
ATOM 740 C CA . VAL A 1 92 ? 2.694 4.923 -5.741 1.00 93.62 92 VAL A CA 1
ATOM 741 C C . VAL A 1 92 ? 1.731 5.694 -6.646 1.00 93.62 92 VAL A C 1
ATOM 743 O O . VAL A 1 92 ? 0.525 5.453 -6.666 1.00 93.62 92 VAL A O 1
ATOM 746 N N . SER A 1 93 ? 2.268 6.632 -7.424 1.00 90.06 93 SER A N 1
ATOM 747 C CA . SER A 1 93 ? 1.529 7.382 -8.437 1.00 90.06 93 SER A CA 1
ATOM 748 C C . SER A 1 93 ? 0.953 6.452 -9.502 1.00 90.06 93 SER A C 1
ATOM 750 O O . SER A 1 93 ? 1.618 5.532 -9.971 1.00 90.06 93 SER A O 1
ATOM 752 N N . CYS A 1 94 ? -0.286 6.731 -9.908 1.00 87.06 94 CYS A N 1
ATOM 753 C CA . CYS A 1 94 ? -1.029 6.001 -10.941 1.00 87.06 94 CYS A CA 1
ATOM 754 C C . CYS A 1 94 ? -1.374 4.536 -10.618 1.00 87.06 94 CYS A C 1
ATOM 756 O O . CYS A 1 94 ? -2.049 3.921 -11.436 1.00 87.06 94 CYS A O 1
ATOM 758 N N . ALA A 1 95 ? -0.978 3.994 -9.459 1.00 83.56 95 ALA A N 1
ATOM 759 C CA . ALA A 1 95 ? -1.433 2.673 -9.018 1.00 83.56 95 ALA A CA 1
ATOM 760 C C . ALA A 1 95 ? -2.951 2.653 -8.777 1.00 83.56 95 ALA A C 1
ATOM 762 O O . ALA A 1 95 ? -3.617 1.674 -9.103 1.00 83.56 95 ALA A O 1
ATOM 763 N N . GLY A 1 96 ? -3.493 3.763 -8.265 1.00 83.19 96 GLY A N 1
ATOM 764 C CA . GLY A 1 96 ? -4.899 3.881 -7.905 1.00 83.19 96 GLY A CA 1
ATOM 765 C C . GLY A 1 96 ? -5.485 5.258 -8.154 1.00 83.19 96 GLY A C 1
ATOM 766 O O . GLY A 1 96 ? -4.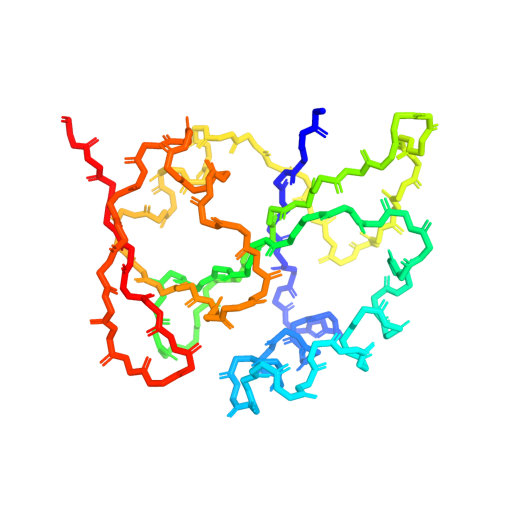825 6.199 -8.609 1.00 83.19 96 GLY A O 1
ATOM 767 N N . SER A 1 97 ? -6.774 5.374 -7.851 1.00 82.56 97 SER A N 1
ATOM 768 C CA . SER A 1 97 ? -7.562 6.581 -8.093 1.00 82.56 97 SER A CA 1
ATOM 769 C C . SER A 1 97 ? -7.305 7.717 -7.103 1.00 82.56 97 SER A C 1
ATOM 771 O O . SER A 1 97 ? -7.889 8.791 -7.268 1.00 82.56 97 SER A O 1
ATOM 773 N N . LYS A 1 98 ? -6.505 7.494 -6.053 1.00 89.00 98 LYS A N 1
ATOM 774 C CA . LYS A 1 98 ? -6.293 8.364 -4.881 1.00 89.00 98 LYS A CA 1
ATOM 775 C C . LYS A 1 98 ? -7.526 8.525 -3.987 1.00 89.00 98 LYS A C 1
ATOM 777 O O . LYS A 1 98 ? -7.418 8.935 -2.829 1.00 89.00 98 LYS A O 1
ATOM 782 N N . ARG A 1 99 ? -8.716 8.164 -4.478 1.00 88.44 99 ARG A N 1
ATOM 783 C CA . ARG A 1 99 ? -9.989 8.331 -3.763 1.00 88.44 99 ARG A CA 1
ATOM 784 C C . ARG A 1 99 ? -10.083 7.431 -2.541 1.00 88.44 99 ARG A C 1
ATOM 786 O O . ARG A 1 99 ? -10.727 7.812 -1.568 1.00 88.44 99 ARG A O 1
ATOM 793 N N . MET A 1 100 ? -9.467 6.248 -2.576 1.00 91.69 100 MET A N 1
ATOM 794 C CA . MET A 1 100 ? -9.490 5.334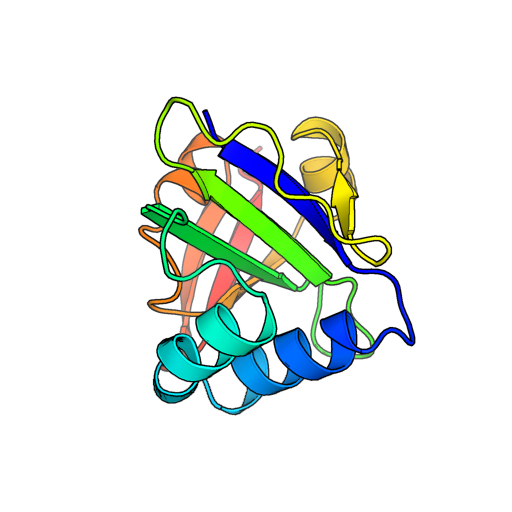 -1.432 1.00 91.69 100 MET A CA 1
ATOM 795 C C . MET A 1 100 ? -8.707 5.915 -0.254 1.00 91.69 100 MET A C 1
ATOM 797 O O . MET A 1 100 ? -9.249 5.999 0.847 1.00 91.69 100 MET A O 1
ATOM 801 N N . LEU A 1 101 ? -7.500 6.423 -0.505 1.00 93.44 101 LEU A N 1
ATOM 802 C CA . LEU A 1 101 ? -6.684 7.132 0.484 1.00 93.44 101 LEU A CA 1
ATOM 803 C C . LEU A 1 101 ? -7.398 8.366 1.053 1.00 93.44 101 LEU A C 1
ATOM 805 O O . LEU A 1 101 ? -7.506 8.513 2.271 1.00 93.44 101 LEU A O 1
ATOM 809 N N . GLN A 1 102 ? -7.974 9.203 0.187 1.00 94.31 102 GLN A N 1
ATOM 810 C CA . GLN A 1 102 ? -8.761 10.366 0.616 1.00 94.31 102 GLN A CA 1
ATOM 811 C C . GLN A 1 102 ? -9.970 9.961 1.468 1.00 94.31 102 GLN A C 1
ATOM 813 O O . GLN A 1 102 ? -10.243 10.595 2.481 1.00 94.31 102 GLN A O 1
ATOM 818 N N . SER A 1 103 ? -10.667 8.873 1.113 1.00 92.25 103 SER A N 1
ATOM 819 C CA . SER A 1 103 ? -11.809 8.370 1.893 1.00 92.25 103 SER A CA 1
ATOM 820 C C . SER A 1 103 ? -11.421 7.844 3.276 1.00 92.25 103 SER A C 1
ATOM 822 O O . SER A 1 103 ? -12.252 7.829 4.182 1.00 92.25 103 SER A O 1
ATOM 824 N N . ILE A 1 104 ? -10.165 7.421 3.445 1.00 93.12 104 ILE A N 1
ATOM 825 C CA . ILE A 1 104 ? -9.609 7.029 4.742 1.00 93.12 104 ILE A CA 1
ATOM 826 C C . ILE A 1 104 ? -9.189 8.274 5.539 1.00 93.12 104 ILE A C 1
ATOM 828 O O . ILE A 1 104 ? -9.178 8.218 6.764 1.00 93.12 104 ILE A O 1
ATOM 832 N N . GLY A 1 105 ? -8.948 9.412 4.885 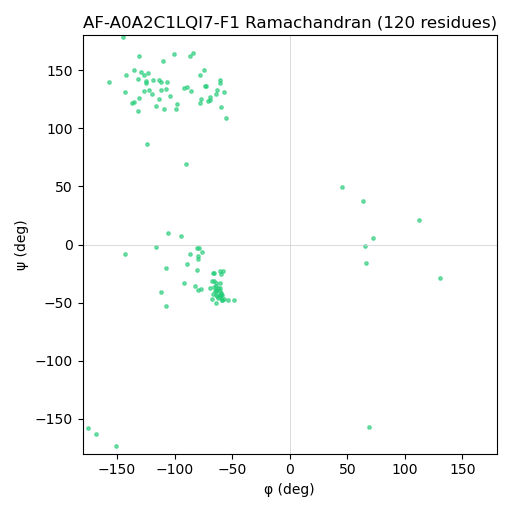1.00 94.94 105 GLY A N 1
ATOM 833 C CA . GLY A 1 105 ? -8.623 10.689 5.527 1.00 94.94 105 GLY A CA 1
ATOM 834 C C . GLY A 1 105 ? -7.194 11.165 5.278 1.00 94.94 105 GLY A C 1
ATOM 835 O O . GLY A 1 105 ? -6.688 11.959 6.061 1.00 94.94 105 GLY A O 1
ATOM 836 N N . TYR A 1 106 ? -6.529 10.684 4.226 1.00 96.62 106 TYR A N 1
ATOM 837 C CA . TYR A 1 106 ? -5.207 11.176 3.841 1.00 96.62 106 TYR A CA 1
ATOM 838 C C . TYR A 1 106 ? -5.299 12.357 2.874 1.00 96.62 106 TYR A C 1
ATOM 840 O O . TYR A 1 106 ? -6.015 12.304 1.871 1.00 96.62 106 TYR A O 1
ATOM 848 N N . ASN A 1 107 ? -4.493 13.383 3.136 1.00 96.56 107 ASN A N 1
ATOM 849 C CA . ASN A 1 107 ? -4.071 14.341 2.125 1.00 96.56 107 ASN A CA 1
ATOM 850 C C . ASN A 1 107 ? -2.972 13.721 1.267 1.00 96.56 107 ASN A C 1
ATOM 852 O O . ASN A 1 107 ? -2.169 12.926 1.750 1.00 96.56 107 ASN A O 1
ATOM 856 N N . ILE A 1 108 ? -2.956 14.080 -0.016 1.00 95.38 108 ILE A N 1
ATOM 857 C CA . ILE A 1 108 ? -2.055 13.493 -1.007 1.00 95.38 108 ILE A CA 1
ATOM 858 C C . ILE A 1 108 ? -1.403 14.631 -1.777 1.00 95.38 108 ILE A C 1
ATOM 860 O O . ILE A 1 108 ? -2.076 15.357 -2.510 1.00 95.38 108 ILE A O 1
ATOM 864 N N . ASN A 1 109 ? -0.091 14.758 -1.625 1.00 95.00 109 ASN A N 1
ATOM 865 C CA . ASN A 1 109 ? 0.718 15.774 -2.277 1.00 95.00 109 ASN A CA 1
ATOM 866 C C . ASN A 1 109 ? 1.674 15.106 -3.260 1.00 95.00 109 ASN A C 1
ATOM 868 O O . ASN A 1 109 ? 2.225 14.044 -2.984 1.00 95.00 109 ASN A O 1
ATOM 872 N N . ASN A 1 110 ? 1.890 15.722 -4.419 1.00 93.50 110 ASN A N 1
ATOM 873 C CA . ASN A 1 110 ? 2.882 15.208 -5.356 1.00 93.50 110 ASN A CA 1
ATOM 874 C C . ASN A 1 110 ? 4.285 15.296 -4.732 1.00 93.50 110 ASN A C 1
ATOM 876 O O . ASN A 1 110 ? 4.661 16.369 -4.261 1.00 93.50 110 ASN A O 1
ATOM 880 N N . PHE A 1 111 ? 5.048 14.201 -4.750 1.00 91.62 111 PHE A N 1
ATOM 881 C CA . PHE A 1 111 ? 6.433 14.186 -4.271 1.00 91.62 111 PHE A CA 1
ATOM 882 C C . PHE A 1 111 ? 7.408 14.097 -5.446 1.00 91.62 111 PHE A C 1
ATOM 884 O O . PHE A 1 111 ? 8.289 14.943 -5.591 1.00 91.62 111 PHE A O 1
ATOM 891 N N . ASN A 1 112 ? 7.217 13.112 -6.325 1.00 90.06 112 ASN A N 1
ATOM 892 C CA . ASN A 1 112 ? 7.941 12.979 -7.586 1.00 90.06 112 ASN A CA 1
ATOM 893 C C . ASN A 1 112 ? 7.071 12.266 -8.640 1.00 90.06 112 ASN A C 1
ATOM 895 O O . ASN A 1 112 ? 5.896 11.991 -8.416 1.00 90.06 112 ASN A O 1
ATOM 899 N N . GLU A 1 113 ? 7.641 11.956 -9.806 1.00 87.00 113 GLU A N 1
ATOM 900 C CA . GLU A 1 113 ? 6.898 11.310 -10.898 1.00 87.00 113 GLU A CA 1
ATOM 901 C C . GLU A 1 113 ? 6.291 9.937 -10.536 1.00 87.00 113 GLU A C 1
ATOM 903 O O . GLU A 1 113 ? 5.266 9.553 -11.100 1.00 87.00 113 GLU A O 1
ATOM 908 N N . TYR A 1 114 ? 6.867 9.221 -9.565 1.00 88.75 114 TYR A N 1
A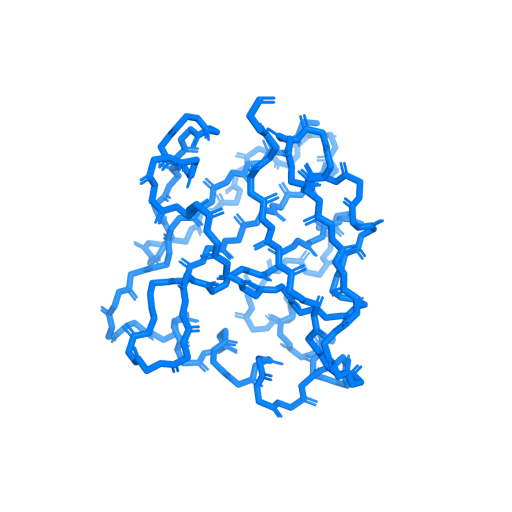TOM 909 C CA . TYR A 1 114 ? 6.455 7.871 -9.167 1.00 88.75 114 TYR A CA 1
ATOM 910 C C . TYR A 1 114 ? 5.741 7.809 -7.822 1.00 88.75 114 TYR A C 1
ATOM 912 O O . TYR A 1 114 ? 5.037 6.836 -7.570 1.00 88.75 114 TYR A O 1
ATOM 920 N N . LEU A 1 115 ? 5.896 8.817 -6.964 1.00 92.44 115 LEU A N 1
ATOM 921 C CA . LEU A 1 115 ? 5.407 8.803 -5.591 1.00 92.44 115 LEU A CA 1
ATOM 922 C C . LEU A 1 115 ? 4.645 10.083 -5.252 1.00 92.44 115 LEU A C 1
ATOM 924 O O . LEU A 1 115 ? 5.039 11.193 -5.611 1.00 92.44 115 LEU A O 1
ATOM 928 N N . ASN A 1 116 ? 3.584 9.919 -4.471 1.00 94.88 116 ASN A N 1
ATOM 929 C CA . ASN A 1 116 ? 2.923 10.999 -3.754 1.00 94.88 116 ASN A CA 1
ATOM 930 C C . ASN A 1 116 ? 3.261 10.874 -2.269 1.00 94.88 116 ASN A C 1
ATOM 932 O O . ASN A 1 116 ? 3.245 9.770 -1.732 1.00 94.88 116 ASN A O 1
ATOM 936 N N . GLU A 1 117 ? 3.509 11.991 -1.601 1.00 96.31 117 GLU A N 1
ATOM 937 C CA . GLU A 1 117 ? 3.517 12.043 -0.143 1.00 96.31 117 GLU A CA 1
ATOM 938 C C . GLU A 1 117 ? 2.069 11.972 0.361 1.00 96.31 117 GLU A C 1
ATOM 940 O O . GLU A 1 117 ? 1.180 12.627 -0.194 1.00 96.31 117 GLU A O 1
ATOM 945 N N . ILE A 1 118 ? 1.829 11.171 1.397 1.00 96.44 118 ILE A N 1
ATOM 946 C CA . ILE A 1 118 ? 0.533 11.083 2.073 1.00 96.44 118 ILE A CA 1
ATOM 947 C C . ILE A 1 118 ? 0.670 11.494 3.534 1.00 96.44 118 ILE A C 1
ATOM 949 O O . ILE A 1 118 ? 1.656 11.157 4.188 1.00 96.44 118 ILE A O 1
ATOM 953 N N . GLU A 1 119 ? -0.330 12.196 4.054 1.00 97.06 119 GLU A N 1
ATOM 954 C CA . GLU A 1 119 ? -0.370 12.648 5.447 1.00 97.06 119 GLU A CA 1
ATOM 955 C C . GLU A 1 119 ? -1.800 12.564 5.981 1.00 97.06 119 GLU A C 1
ATOM 957 O O . GLU A 1 119 ? -2.745 12.976 5.303 1.00 97.06 119 GLU A O 1
ATOM 962 N N . LEU A 1 120 ? -1.973 11.975 7.164 1.00 95.25 120 LEU A N 1
ATOM 963 C CA . LEU A 1 120 ? -3.281 11.828 7.789 1.00 95.25 120 LEU A CA 1
ATOM 964 C C . LEU A 1 120 ? -3.795 13.202 8.228 1.00 95.25 120 LEU A C 1
ATOM 966 O O . LEU A 1 120 ? -3.139 13.913 8.987 1.00 95.25 120 LEU A O 1
ATOM 970 N N . VAL A 1 121 ? -4.988 13.569 7.767 1.00 89.25 121 VAL A N 1
ATOM 971 C CA . VAL A 1 121 ? -5.639 14.813 8.179 1.00 89.25 121 VAL A CA 1
ATOM 972 C C . VAL A 1 121 ? -6.229 14.613 9.572 1.00 89.25 121 VAL A C 1
ATOM 974 O O . VAL A 1 121 ? -6.969 13.652 9.798 1.00 89.25 121 VAL A O 1
ATOM 977 N N . SER A 1 122 ? -5.851 15.497 10.498 1.00 67.00 122 SER A N 1
ATOM 978 C CA . SER A 1 122 ? -6.366 15.537 11.875 1.00 67.00 122 SER A CA 1
ATOM 979 C C . SER A 1 122 ? -7.818 15.997 11.936 1.00 67.00 122 SER A C 1
ATOM 981 O O . SER A 1 122 ? -8.172 16.919 11.166 1.00 67.00 122 SER A O 1
#

Nearest PDB structures (foldseek):
  2y9h-assembly2_C  TM=4.652E-01  e=2.486E+00  Thermus thermophilus HB8
  1wj9-assembly1_A  TM=3.252E-01  e=9.623E-01  Thermus thermophilus
  2y9h-assembly3_E  TM=2.846E-01  e=2.638E+00  Thermus thermophilus HB8

pLDDT: mean 91.41, std 7.55, range [58.84, 98.06]